Protein AF-A0A3Q7IE67-F1 (afdb_monomer_lite)

Structure (mmCIF, N/CA/C/O backbone):
data_AF-A0A3Q7IE67-F1
#
_entry.id   AF-A0A3Q7IE67-F1
#
loop_
_atom_site.group_PDB
_atom_site.id
_atom_site.type_symbol
_atom_site.label_atom_id
_atom_site.label_alt_id
_atom_site.label_comp_id
_atom_site.label_asym_id
_atom_site.label_entity_id
_atom_site.label_seq_id
_atom_site.pdbx_PDB_ins_code
_atom_site.Cartn_x
_atom_site.Cartn_y
_atom_site.Cartn_z
_atom_site.occupancy
_atom_site.B_iso_or_equiv
_atom_site.auth_seq_id
_atom_site.auth_comp_id
_atom_site.auth_asym_id
_atom_site.auth_atom_id
_atom_site.pdbx_PDB_model_num
ATOM 1 N N . MET A 1 1 ? -18.628 -17.326 -0.553 1.00 32.44 1 MET A N 1
ATOM 2 C CA . MET A 1 1 ? -17.666 -16.403 -1.189 1.00 32.44 1 MET A CA 1
ATOM 3 C C . MET A 1 1 ? -17.221 -15.434 -0.111 1.00 32.44 1 MET A C 1
ATOM 5 O O . MET A 1 1 ? -18.057 -14.686 0.375 1.00 32.44 1 MET A O 1
ATOM 9 N N . SER A 1 2 ? -15.987 -15.566 0.379 1.00 33.81 2 SER A N 1
ATOM 10 C CA . SER A 1 2 ? -15.498 -14.800 1.528 1.00 33.81 2 SER A CA 1
ATOM 11 C C . SER A 1 2 ? -15.490 -13.316 1.190 1.00 33.81 2 SER A C 1
ATOM 13 O O . SER A 1 2 ? -14.789 -12.887 0.279 1.00 33.81 2 SER A O 1
ATOM 15 N N . SER A 1 3 ? -16.320 -12.554 1.894 1.00 37.28 3 SER A N 1
ATOM 16 C CA . SER A 1 3 ? -16.347 -11.104 1.801 1.00 37.28 3 SER A CA 1
ATOM 17 C C . SER A 1 3 ? -15.022 -10.590 2.367 1.00 37.28 3 SER A C 1
ATOM 19 O O . SER A 1 3 ? -14.854 -10.544 3.582 1.00 37.28 3 SER A O 1
ATOM 21 N N . SER A 1 4 ? -14.058 -10.244 1.510 1.00 45.78 4 SER A N 1
ATOM 22 C CA . SER A 1 4 ? -12.800 -9.574 1.896 1.00 45.78 4 SER A CA 1
ATOM 23 C C . SER A 1 4 ? -13.035 -8.108 2.295 1.00 45.78 4 SER A C 1
ATOM 25 O O . SER A 1 4 ? -12.250 -7.223 1.972 1.00 45.78 4 SER A O 1
ATOM 27 N N . GLY A 1 5 ? -14.154 -7.836 2.963 1.00 47.91 5 GLY A N 1
ATOM 28 C CA . GLY A 1 5 ? -14.424 -6.597 3.672 1.00 47.91 5 GLY A CA 1
ATOM 29 C C . GLY A 1 5 ? -13.993 -6.776 5.117 1.00 47.91 5 GLY A C 1
ATOM 30 O O . GLY A 1 5 ? -14.833 -6.799 6.008 1.00 47.91 5 GLY A O 1
ATOM 31 N N . GLU A 1 6 ? -12.697 -6.986 5.352 1.00 52.34 6 GLU A N 1
ATOM 32 C CA . GLU A 1 6 ? -12.157 -6.813 6.698 1.00 52.34 6 GLU A CA 1
ATOM 33 C C . GLU A 1 6 ? -12.435 -5.364 7.112 1.00 52.34 6 GLU A C 1
ATOM 35 O O . GLU A 1 6 ? -11.983 -4.419 6.467 1.00 52.34 6 GLU A O 1
ATOM 40 N N . ASP A 1 7 ? -13.268 -5.211 8.137 1.00 57.72 7 ASP A N 1
ATOM 41 C CA . ASP A 1 7 ? -13.927 -3.963 8.494 1.00 57.72 7 ASP A CA 1
ATOM 42 C C . ASP A 1 7 ? -12.896 -2.855 8.792 1.00 57.72 7 ASP A C 1
ATOM 44 O O . ASP A 1 7 ? -12.171 -2.878 9.792 1.00 57.72 7 ASP A O 1
ATOM 48 N N . PHE A 1 8 ? -12.783 -1.896 7.870 1.00 65.06 8 PHE A N 1
ATOM 49 C CA . PHE A 1 8 ? -11.803 -0.801 7.903 1.00 65.06 8 PHE A CA 1
ATOM 50 C C . PHE A 1 8 ? -12.097 0.213 9.019 1.00 65.06 8 PHE A C 1
ATOM 52 O O . PHE A 1 8 ? -11.214 0.982 9.411 1.00 65.06 8 PHE A O 1
ATOM 59 N N . SER A 1 9 ? -13.314 0.170 9.572 1.00 65.69 9 SER A N 1
ATOM 60 C CA . SER A 1 9 ? -13.767 0.987 10.700 1.00 65.69 9 SER A CA 1
ATOM 61 C C . SER A 1 9 ? -12.880 0.810 11.934 1.00 65.69 9 SER A C 1
ATOM 63 O O . SER A 1 9 ? -12.737 1.738 12.728 1.00 65.69 9 SER A O 1
ATOM 65 N N . GLN A 1 10 ? -12.212 -0.344 12.066 1.00 72.69 10 GLN A N 1
ATOM 66 C CA . GLN A 1 10 ? -11.318 -0.646 13.188 1.00 72.69 10 GLN A CA 1
ATOM 67 C C . GLN A 1 10 ? -10.134 0.330 13.319 1.00 72.69 10 GLN A C 1
ATOM 69 O O . GLN A 1 10 ? -9.557 0.472 14.397 1.00 72.69 10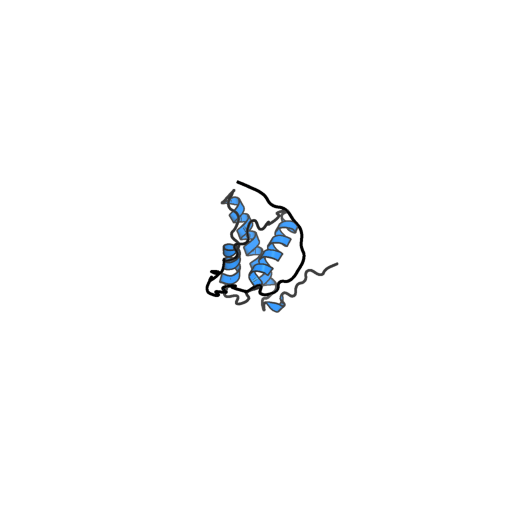 GLN A O 1
ATOM 74 N N . PHE A 1 11 ? -9.747 0.997 12.227 1.00 79.00 11 PHE A N 1
ATOM 75 C CA . PHE A 1 11 ? -8.592 1.893 12.208 1.00 79.00 11 PHE A CA 1
ATOM 76 C C . PHE A 1 11 ? -8.951 3.355 12.494 1.00 79.00 11 PHE A C 1
ATOM 78 O O . PHE A 1 11 ? -8.040 4.148 12.729 1.00 79.00 11 PHE A O 1
ATOM 85 N N . GLY A 1 12 ? -10.242 3.711 12.499 1.00 79.94 12 GLY A N 1
ATOM 86 C CA . GLY A 1 12 ? -10.693 5.094 12.680 1.00 79.94 12 GLY A CA 1
ATOM 87 C C . GLY A 1 12 ? -10.292 6.030 11.532 1.00 79.94 12 GLY A C 1
ATOM 88 O O . GLY A 1 12 ? -10.050 7.210 11.772 1.00 79.94 12 GLY A O 1
ATOM 89 N N . ILE A 1 13 ? -10.174 5.507 10.304 1.00 81.94 13 ILE A N 1
ATOM 90 C CA . ILE A 1 13 ? -9.839 6.276 9.095 1.00 81.94 13 ILE A CA 1
ATOM 91 C C . ILE A 1 13 ? -10.979 6.199 8.076 1.00 81.94 13 ILE A C 1
ATOM 93 O O . ILE A 1 13 ? -11.632 5.162 7.952 1.00 81.94 13 ILE A O 1
ATOM 97 N N . SER A 1 14 ? -11.196 7.281 7.328 1.00 86.75 14 SER A N 1
ATOM 98 C CA . SER A 1 14 ? -12.179 7.310 6.240 1.00 86.75 14 SER A CA 1
ATOM 99 C C . SER A 1 14 ? -11.749 6.441 5.058 1.00 86.75 14 SER A C 1
ATOM 101 O O . SER A 1 14 ? -10.559 6.180 4.845 1.00 86.75 14 SER A O 1
ATOM 103 N N . VAL A 1 15 ? -12.726 6.042 4.241 1.00 85.94 15 VAL A N 1
ATOM 104 C CA . VAL A 1 15 ? -12.494 5.253 3.024 1.00 85.94 15 VAL A CA 1
ATOM 105 C C . VAL A 1 15 ? -11.579 5.995 2.048 1.00 85.94 15 VAL A C 1
ATOM 107 O O . VAL A 1 15 ? -10.682 5.372 1.480 1.00 85.94 15 VAL A O 1
ATOM 110 N N . GLU A 1 16 ? -11.740 7.313 1.887 1.00 89.12 16 GLU A N 1
ATOM 111 C CA . GLU A 1 16 ? -10.880 8.089 0.983 1.00 89.12 16 GLU A CA 1
ATOM 112 C C . GLU A 1 16 ? -9.420 8.134 1.455 1.00 89.12 16 GLU A C 1
ATOM 114 O O . GLU A 1 16 ? -8.500 7.974 0.655 1.00 89.12 16 GLU A O 1
ATOM 119 N N . GLU A 1 17 ? -9.187 8.305 2.760 1.00 88.38 17 GLU A N 1
ATOM 120 C CA . GLU A 1 17 ? -7.829 8.322 3.321 1.00 88.38 17 GLU A CA 1
ATOM 121 C C . GLU A 1 17 ? -7.164 6.946 3.183 1.00 88.38 17 GLU A C 1
ATOM 123 O O . GLU A 1 17 ? -5.984 6.841 2.846 1.00 88.38 17 GLU A O 1
ATOM 128 N N . LYS A 1 18 ? -7.934 5.867 3.360 1.00 87.25 18 LYS A N 1
ATOM 129 C CA . LYS A 1 18 ? -7.464 4.509 3.076 1.00 87.25 18 LYS A CA 1
ATOM 130 C C . LYS A 1 18 ? -7.049 4.369 1.612 1.00 87.25 18 LYS A C 1
ATOM 132 O O . LYS A 1 18 ? -5.955 3.873 1.343 1.00 87.25 18 LYS A O 1
ATOM 137 N N . ASP A 1 19 ? -7.905 4.76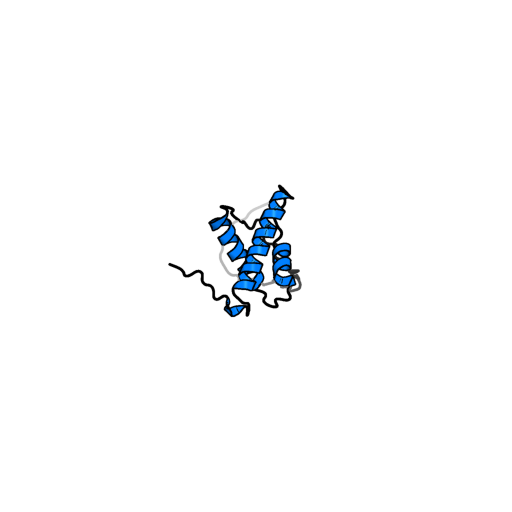7 0.673 1.00 90.62 19 ASP A N 1
ATOM 138 C CA . ASP A 1 19 ? -7.596 4.626 -0.751 1.00 90.62 19 ASP A CA 1
ATOM 139 C C . ASP A 1 19 ? -6.346 5.425 -1.128 1.00 90.62 19 ASP A C 1
ATOM 141 O O . ASP A 1 19 ? -5.471 4.910 -1.820 1.00 90.62 19 ASP A O 1
ATOM 145 N N . LYS A 1 20 ? -6.182 6.615 -0.544 1.00 92.50 20 LYS A N 1
ATOM 146 C CA . LYS A 1 20 ? -4.972 7.424 -0.680 1.00 92.50 20 LYS A CA 1
ATOM 147 C C . LYS A 1 20 ? -3.720 6.702 -0.177 1.00 92.50 20 LYS A C 1
ATOM 149 O O . LYS A 1 20 ? -2.702 6.730 -0.863 1.00 92.50 20 LYS A O 1
ATOM 154 N N . LEU A 1 21 ? -3.776 6.030 0.976 1.00 92.38 21 LEU A N 1
ATOM 155 C CA . LEU A 1 21 ? -2.649 5.238 1.489 1.00 92.38 21 LEU A CA 1
ATOM 156 C C . LEU A 1 21 ? -2.314 4.053 0.579 1.00 92.38 21 LEU A C 1
ATOM 158 O O . LEU A 1 21 ? -1.144 3.801 0.295 1.00 92.38 21 LEU A O 1
ATOM 162 N N . VAL A 1 22 ? -3.332 3.338 0.098 1.00 93.38 22 VAL A N 1
ATOM 163 C CA . VAL A 1 22 ? -3.143 2.215 -0.828 1.00 93.38 22 VAL A CA 1
ATOM 164 C C . VAL A 1 22 ? -2.538 2.708 -2.144 1.00 93.38 22 VAL A C 1
ATOM 166 O O . VAL A 1 22 ? -1.553 2.141 -2.613 1.00 93.38 22 VAL A O 1
ATOM 169 N N . ALA A 1 23 ? -3.072 3.788 -2.715 1.00 94.00 23 ALA A N 1
ATOM 170 C CA . ALA A 1 23 ? -2.562 4.403 -3.934 1.00 94.00 23 ALA A CA 1
ATOM 171 C C . ALA A 1 23 ? -1.109 4.870 -3.773 1.00 94.00 23 ALA A C 1
ATOM 173 O O . ALA A 1 23 ? -0.297 4.671 -4.672 1.00 94.00 23 ALA A O 1
ATOM 174 N N . GLU A 1 24 ? -0.759 5.437 -2.619 1.00 94.25 24 GLU A N 1
ATOM 175 C CA . GLU A 1 24 ? 0.600 5.877 -2.303 1.00 94.25 24 GLU A CA 1
ATOM 176 C C . GLU A 1 24 ? 1.587 4.699 -2.237 1.00 94.25 24 GLU A C 1
ATOM 178 O O . GLU A 1 24 ? 2.677 4.785 -2.805 1.00 94.25 24 GLU A O 1
ATOM 183 N N . VAL A 1 25 ? 1.187 3.564 -1.652 1.00 93.69 25 VAL A N 1
ATOM 184 C CA . VAL A 1 25 ? 1.989 2.326 -1.650 1.00 93.69 25 VAL A CA 1
ATOM 185 C C . VAL A 1 25 ? 2.170 1.772 -3.062 1.00 93.69 25 VAL A C 1
ATOM 187 O O . VAL A 1 25 ? 3.297 1.471 -3.456 1.00 93.69 25 VAL A O 1
ATOM 190 N N . ILE A 1 26 ? 1.088 1.657 -3.838 1.00 93.62 26 ILE A N 1
ATOM 191 C CA . ILE A 1 26 ? 1.134 1.171 -5.228 1.00 93.62 26 ILE A CA 1
ATOM 192 C C . ILE A 1 26 ? 2.069 2.052 -6.050 1.00 93.62 26 ILE A C 1
ATOM 194 O O . ILE A 1 26 ? 2.977 1.554 -6.716 1.00 93.62 26 ILE A O 1
ATOM 198 N N . ARG A 1 27 ? 1.886 3.371 -5.945 1.00 92.75 27 ARG A N 1
ATOM 199 C CA . ARG A 1 27 ? 2.728 4.369 -6.593 1.00 92.75 27 ARG A CA 1
ATOM 200 C C . ARG A 1 27 ? 4.192 4.147 -6.230 1.00 92.75 27 ARG A C 1
ATOM 202 O O . ARG A 1 27 ? 5.021 4.013 -7.126 1.00 92.75 27 ARG A O 1
ATOM 209 N N . TYR A 1 28 ? 4.511 4.084 -4.939 1.00 92.06 28 TYR A N 1
ATOM 210 C CA . TYR A 1 28 ? 5.881 3.881 -4.480 1.00 92.06 28 TYR A CA 1
ATOM 211 C C . TYR A 1 28 ? 6.487 2.605 -5.071 1.00 92.06 28 TYR A C 1
ATOM 213 O O . TYR A 1 28 ? 7.582 2.663 -5.617 1.00 92.06 28 TYR A O 1
ATOM 221 N N . VAL A 1 29 ? 5.777 1.474 -5.025 1.00 90.19 29 VAL A N 1
ATOM 222 C CA . VAL A 1 29 ? 6.274 0.189 -5.542 1.00 90.19 29 VAL A CA 1
ATOM 223 C C . VAL A 1 29 ? 6.564 0.257 -7.041 1.00 90.19 29 VAL A C 1
ATOM 225 O O . VAL A 1 29 ? 7.652 -0.141 -7.456 1.00 90.19 29 VAL A O 1
ATOM 228 N N . LEU A 1 30 ? 5.644 0.804 -7.840 1.00 89.06 30 LEU A N 1
ATOM 229 C CA . LEU A 1 30 ? 5.827 0.929 -9.289 1.00 89.06 30 LEU A CA 1
ATOM 230 C C . LEU A 1 30 ? 7.042 1.807 -9.628 1.00 89.06 30 LEU A C 1
ATOM 232 O O . LEU A 1 30 ? 7.922 1.391 -10.377 1.00 89.06 30 LEU A O 1
ATOM 236 N N . PHE A 1 31 ? 7.150 2.989 -9.015 1.00 88.44 31 PHE A N 1
ATOM 237 C CA . PHE A 1 31 ? 8.267 3.904 -9.277 1.00 88.44 31 PHE A CA 1
ATOM 238 C C . PHE A 1 31 ? 9.602 3.421 -8.704 1.00 88.44 31 PHE A C 1
ATOM 240 O O . PHE A 1 31 ? 10.662 3.771 -9.229 1.00 88.44 31 PHE A O 1
ATOM 247 N N . LYS A 1 32 ? 9.582 2.645 -7.616 1.00 84.94 32 LYS A N 1
ATOM 248 C CA . LYS A 1 32 ? 10.795 2.068 -7.030 1.00 84.94 32 LYS A CA 1
ATOM 249 C C . LYS A 1 32 ? 11.315 0.902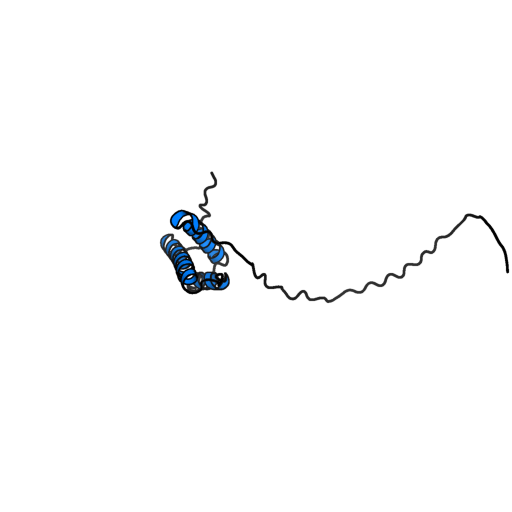 -7.868 1.00 84.94 32 LYS A C 1
ATOM 251 O O . LYS A 1 32 ? 12.527 0.776 -8.005 1.00 84.94 32 LYS A O 1
ATOM 256 N N . SER A 1 33 ? 10.414 0.109 -8.453 1.00 77.44 33 SER A N 1
ATOM 257 C CA . SER A 1 33 ? 10.755 -0.984 -9.370 1.00 77.44 33 SER A CA 1
ATOM 258 C C . SER A 1 33 ? 11.515 -0.472 -10.597 1.00 77.44 33 SER A C 1
ATOM 260 O O . SER A 1 33 ? 12.571 -1.003 -10.929 1.00 77.44 33 SER A O 1
ATOM 262 N N . GLU A 1 34 ? 11.034 0.609 -11.215 1.00 74.12 34 GLU A N 1
ATOM 263 C CA . GLU A 1 34 ? 11.652 1.186 -12.419 1.00 74.12 34 GLU A CA 1
ATOM 264 C C . GLU A 1 34 ? 13.025 1.831 -12.152 1.00 74.12 34 GLU A C 1
ATOM 266 O O . GLU A 1 34 ? 13.917 1.773 -12.991 1.00 74.12 34 GLU A O 1
ATOM 271 N N . GLN A 1 35 ? 13.233 2.428 -10.972 1.00 73.00 35 GLN A N 1
ATOM 272 C CA . GLN A 1 35 ? 14.494 3.107 -10.627 1.00 73.00 35 GLN A CA 1
ATOM 273 C C . GLN A 1 35 ? 15.583 2.176 -10.082 1.00 73.00 35 GLN A C 1
ATOM 275 O O . GLN A 1 35 ? 16.728 2.589 -9.900 1.00 73.00 35 GLN A O 1
ATOM 280 N N . SER A 1 36 ? 15.246 0.942 -9.721 1.00 59.84 36 SER A N 1
ATOM 281 C CA . SER A 1 36 ? 16.173 0.024 -9.063 1.00 59.84 36 SER A CA 1
ATOM 282 C C . SER A 1 36 ? 15.887 -1.398 -9.526 1.00 59.84 36 SER A C 1
ATOM 284 O O . SER A 1 36 ? 15.353 -2.195 -8.757 1.00 59.84 36 SER A O 1
ATOM 286 N N . SER A 1 37 ? 16.269 -1.714 -10.771 1.00 57.12 37 SER A N 1
ATOM 287 C CA . SER A 1 37 ? 15.980 -2.970 -11.499 1.00 57.12 37 SER A CA 1
ATOM 288 C C . SER A 1 37 ? 16.417 -4.284 -10.823 1.00 57.12 37 SER A C 1
ATOM 290 O O . SER A 1 37 ? 16.331 -5.344 -11.435 1.00 57.12 37 SER A O 1
ATOM 292 N N . SER A 1 38 ? 16.887 -4.263 -9.577 1.00 60.31 38 SER A N 1
ATOM 293 C CA . SER A 1 38 ? 17.290 -5.460 -8.834 1.00 60.31 38 SER A CA 1
ATOM 294 C C . SER A 1 38 ? 17.054 -5.392 -7.322 1.00 60.31 38 SER A C 1
ATOM 296 O O . SER A 1 38 ? 17.435 -6.325 -6.616 1.00 60.31 38 SER A O 1
ATOM 298 N N . CYS A 1 39 ? 16.466 -4.316 -6.787 1.00 62.09 39 CYS A N 1
ATOM 299 C CA . CYS A 1 39 ? 16.376 -4.134 -5.337 1.00 62.09 39 CYS A CA 1
ATOM 300 C C . CYS A 1 39 ? 14.944 -4.359 -4.837 1.00 62.09 39 CYS A C 1
ATOM 302 O O . CYS A 1 39 ? 14.066 -3.543 -5.121 1.00 62.09 39 CYS A O 1
ATOM 304 N N . PRO A 1 40 ? 14.685 -5.419 -4.053 1.00 77.56 40 PRO A N 1
ATOM 305 C CA . PRO A 1 40 ? 13.376 -5.610 -3.451 1.00 77.56 40 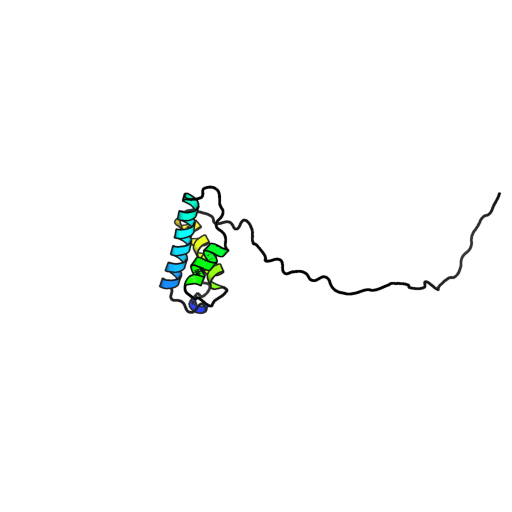PRO A CA 1
ATOM 306 C C . PRO A 1 40 ? 13.035 -4.462 -2.493 1.00 77.56 40 PRO A C 1
ATOM 308 O O . PRO A 1 40 ? 13.880 -3.981 -1.733 1.00 77.56 40 PRO A O 1
ATOM 311 N N . VAL A 1 41 ? 11.774 -4.025 -2.516 1.00 86.56 41 VAL A N 1
ATOM 312 C CA . VAL A 1 41 ? 11.276 -2.973 -1.624 1.00 86.56 41 VAL A CA 1
ATOM 313 C C . VAL A 1 41 ? 11.245 -3.489 -0.186 1.00 86.56 41 VAL A C 1
ATOM 315 O O . VAL A 1 41 ? 10.585 -4.485 0.117 1.00 86.56 41 VAL A O 1
ATOM 318 N N . LYS A 1 42 ? 11.939 -2.798 0.726 1.00 86.56 42 LYS A N 1
ATOM 319 C CA . LYS A 1 42 ? 11.924 -3.148 2.151 1.00 86.56 42 LYS A CA 1
ATOM 320 C C . LYS A 1 42 ? 10.543 -2.885 2.745 1.00 86.56 42 LYS A C 1
ATOM 322 O O . LYS A 1 42 ? 9.965 -1.815 2.568 1.00 86.56 42 LYS A O 1
ATOM 327 N N . ARG A 1 43 ? 10.053 -3.831 3.548 1.00 86.00 43 ARG A N 1
ATOM 328 C CA . ARG A 1 43 ? 8.787 -3.684 4.281 1.00 86.00 43 ARG A CA 1
ATOM 329 C C . ARG A 1 43 ? 8.784 -2.470 5.216 1.00 86.00 43 ARG A C 1
ATOM 331 O O . ARG A 1 43 ? 7.741 -1.845 5.392 1.00 86.00 43 ARG A O 1
ATOM 338 N N . GLU A 1 44 ? 9.932 -2.137 5.803 1.00 86.75 44 GLU A N 1
ATOM 339 C CA . GLU A 1 44 ? 10.084 -0.953 6.656 1.00 86.75 44 GLU A CA 1
ATOM 340 C C . GLU A 1 44 ? 9.806 0.350 5.904 1.00 86.75 44 GLU A C 1
ATOM 342 O O . GLU A 1 44 ? 9.161 1.224 6.469 1.00 86.75 44 GLU A O 1
ATOM 347 N N . GLU A 1 45 ? 10.194 0.458 4.631 1.00 88.88 45 GLU A N 1
ATOM 348 C CA . GLU A 1 45 ? 9.929 1.650 3.810 1.00 88.88 45 GLU A CA 1
ATOM 349 C C . GLU A 1 45 ? 8.426 1.839 3.600 1.00 88.88 45 GLU A C 1
ATOM 351 O O . GLU A 1 45 ? 7.888 2.919 3.828 1.00 88.88 45 GLU A O 1
ATOM 356 N N . LEU A 1 46 ? 7.723 0.758 3.244 1.00 89.69 46 LEU A N 1
ATOM 357 C CA . LEU A 1 46 ? 6.265 0.777 3.100 1.00 89.69 46 LEU A CA 1
ATOM 358 C C . LEU A 1 46 ? 5.579 1.079 4.434 1.00 89.69 46 LEU A C 1
ATOM 360 O O . LEU A 1 46 ? 4.594 1.807 4.482 1.00 89.69 46 LEU A O 1
ATOM 364 N N . THR A 1 47 ? 6.113 0.538 5.528 1.00 89.38 47 THR A N 1
ATOM 365 C CA . THR A 1 47 ? 5.577 0.782 6.869 1.00 89.38 47 THR A CA 1
ATOM 366 C C . THR A 1 47 ? 5.723 2.252 7.247 1.00 89.38 47 THR A C 1
ATOM 368 O O . THR A 1 47 ? 4.736 2.855 7.652 1.00 89.38 47 THR A O 1
ATOM 371 N N . GLN A 1 48 ? 6.904 2.845 7.050 1.00 88.56 48 GLN A N 1
ATOM 372 C CA . GLN A 1 48 ? 7.157 4.263 7.311 1.00 88.56 48 GLN A CA 1
ATOM 373 C C . GLN A 1 48 ? 6.308 5.180 6.426 1.00 88.56 48 GLN A C 1
ATOM 375 O O . GLN A 1 48 ? 5.774 6.168 6.927 1.00 88.56 48 GLN A O 1
ATOM 380 N N . LEU A 1 49 ? 6.119 4.827 5.150 1.00 89.94 49 LEU A N 1
ATOM 381 C CA . LEU A 1 49 ? 5.242 5.554 4.228 1.00 89.94 49 LEU A CA 1
ATOM 382 C C . LEU A 1 49 ? 3.809 5.651 4.773 1.00 89.94 49 LEU A C 1
ATOM 384 O O . LEU A 1 49 ? 3.174 6.699 4.689 1.00 89.94 49 LEU A O 1
ATOM 388 N N . ILE A 1 50 ? 3.320 4.568 5.382 1.00 88.56 50 ILE A N 1
ATOM 389 C CA . ILE A 1 50 ? 1.972 4.500 5.947 1.00 88.56 50 ILE A CA 1
ATOM 390 C C . ILE A 1 50 ? 1.924 5.200 7.309 1.00 88.56 50 ILE A C 1
ATOM 392 O O . ILE A 1 50 ? 1.087 6.071 7.517 1.00 88.56 50 ILE A O 1
ATOM 396 N N . THR A 1 51 ? 2.818 4.868 8.246 1.00 84.38 51 THR A N 1
ATOM 397 C CA . THR A 1 51 ? 2.776 5.385 9.627 1.00 84.38 51 THR A CA 1
ATOM 398 C C . THR A 1 51 ? 3.283 6.818 9.779 1.00 84.38 51 THR A C 1
ATOM 400 O O . THR A 1 51 ? 3.021 7.437 10.809 1.00 84.38 51 THR A O 1
ATOM 403 N N . GLY A 1 52 ? 3.973 7.372 8.776 1.00 74.50 52 GLY A N 1
ATOM 404 C CA . GLY A 1 52 ? 4.527 8.732 8.797 1.00 74.50 52 GLY A CA 1
ATOM 405 C C . GLY A 1 52 ? 3.487 9.838 9.009 1.00 74.50 52 GLY A C 1
ATOM 406 O O . GLY A 1 52 ? 3.831 10.938 9.430 1.00 74.50 52 GLY A O 1
ATOM 407 N N . LYS A 1 53 ? 2.198 9.539 8.811 1.00 70.81 53 LYS A N 1
ATOM 408 C CA . LYS A 1 53 ? 1.069 10.451 9.063 1.00 70.81 53 LYS A CA 1
ATOM 409 C C . LYS A 1 53 ? 0.502 10.363 10.494 1.00 70.81 53 LYS A C 1
ATOM 411 O O . LYS A 1 53 ? -0.620 10.789 10.729 1.00 70.81 53 LYS A O 1
ATOM 416 N N . ASN A 1 54 ? 1.272 9.848 11.460 1.00 70.75 54 ASN A N 1
ATOM 417 C CA . ASN A 1 54 ? 0.889 9.691 12.877 1.00 70.75 54 ASN A CA 1
ATOM 418 C C . ASN A 1 54 ? -0.236 8.674 13.151 1.00 70.75 54 ASN A C 1
ATOM 420 O O . ASN A 1 54 ? -0.926 8.757 14.171 1.00 70.75 54 ASN A O 1
ATOM 424 N N . TYR A 1 55 ? -0.405 7.659 12.301 1.00 76.50 55 TYR A N 1
ATOM 425 C CA . TYR A 1 55 ? -1.326 6.571 12.629 1.00 76.50 55 TYR A CA 1
ATOM 426 C C . TYR A 1 55 ? -0.754 5.711 13.761 1.00 76.50 55 TYR A C 1
ATOM 428 O O . TYR A 1 55 ? 0.307 5.103 13.637 1.00 76.50 55 TYR A O 1
ATOM 436 N N . ARG A 1 56 ? -1.483 5.637 14.880 1.00 68.56 56 ARG A N 1
ATOM 437 C CA . ARG A 1 56 ? -1.092 4.866 16.077 1.00 68.56 56 ARG A CA 1
ATOM 438 C C . ARG A 1 56 ? -1.290 3.349 15.919 1.00 68.56 56 ARG A C 1
ATOM 440 O O . ARG A 1 56 ? -0.817 2.576 16.751 1.00 68.56 56 ARG A O 1
ATOM 447 N N . GLN A 1 57 ? -2.019 2.926 14.886 1.00 78.38 57 GLN A N 1
ATOM 448 C CA . GLN A 1 57 ? -2.491 1.553 14.726 1.00 78.38 57 GLN A CA 1
ATOM 449 C C . GLN A 1 57 ? -1.415 0.644 14.129 1.00 78.38 57 GLN A C 1
ATOM 451 O O . GLN A 1 57 ? -1.062 0.759 12.957 1.00 78.38 57 GLN A O 1
ATOM 456 N N . ARG A 1 58 ? -0.939 -0.327 14.917 1.00 79.50 58 ARG A N 1
ATOM 457 C CA . ARG A 1 58 ? 0.128 -1.263 14.507 1.00 79.50 58 ARG A CA 1
ATOM 458 C C . ARG A 1 58 ? -0.261 -2.197 13.357 1.00 79.50 58 ARG A C 1
ATOM 460 O O . ARG A 1 58 ? 0.618 -2.659 12.637 1.00 79.50 58 ARG A O 1
ATOM 467 N N . ASN A 1 59 ? -1.554 -2.465 13.180 1.00 86.06 59 ASN A N 1
ATOM 468 C CA . ASN A 1 59 ? -2.055 -3.372 12.142 1.00 86.06 59 ASN A CA 1
ATOM 469 C C . ASN A 1 59 ? -2.310 -2.666 10.802 1.00 86.06 59 ASN A C 1
ATOM 471 O O . ASN A 1 59 ? -2.327 -3.326 9.763 1.00 86.06 59 ASN A O 1
ATOM 475 N N . LEU A 1 60 ? -2.438 -1.334 10.807 1.00 88.06 60 LEU A N 1
ATOM 476 C CA . LEU A 1 60 ? -2.734 -0.546 9.609 1.00 88.06 60 LEU A CA 1
ATOM 477 C C . LEU A 1 60 ? -1.715 -0.769 8.473 1.00 88.06 60 LEU A C 1
ATOM 479 O O . LEU A 1 60 ? -2.145 -0.982 7.341 1.00 88.06 60 LEU A O 1
ATOM 483 N N . PRO A 1 61 ? -0.389 -0.800 8.719 1.00 89.75 61 PRO A N 1
ATOM 484 C CA . PRO A 1 61 ? 0.582 -0.977 7.644 1.00 89.75 61 PRO A CA 1
ATOM 485 C C . PRO A 1 61 ? 0.459 -2.328 6.950 1.00 89.75 61 PRO A C 1
ATOM 487 O O . PRO A 1 61 ? 0.457 -2.408 5.727 1.00 89.75 61 PRO A O 1
ATOM 490 N N . ALA A 1 62 ? 0.328 -3.403 7.731 1.00 89.19 62 ALA A N 1
ATOM 491 C CA . ALA A 1 62 ? 0.178 -4.747 7.183 1.00 89.19 62 ALA A CA 1
ATOM 492 C C . ALA A 1 62 ? -1.075 -4.855 6.314 1.00 89.19 62 ALA A C 1
ATOM 494 O O . ALA A 1 62 ? -1.046 -5.466 5.249 1.00 89.19 62 ALA A O 1
ATOM 495 N N . PHE A 1 63 ? -2.137 -4.211 6.774 1.00 89.62 63 PHE A N 1
ATOM 496 C CA . PHE A 1 63 ? -3.425 -4.210 6.130 1.00 89.62 63 PHE A CA 1
ATOM 497 C C . PHE A 1 63 ? -3.423 -3.439 4.796 1.00 89.62 63 PHE A C 1
ATOM 499 O O . PHE A 1 63 ? -3.794 -3.988 3.759 1.00 89.62 63 PHE A O 1
ATOM 506 N N . VAL A 1 64 ? -2.906 -2.205 4.782 1.00 91.56 64 VAL A N 1
ATOM 507 C CA . VAL A 1 64 ? -2.766 -1.392 3.558 1.00 91.56 64 VAL A CA 1
ATOM 508 C C . VA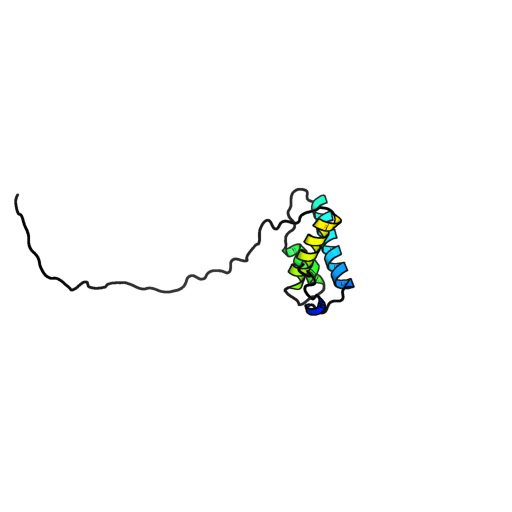L A 1 64 ? -1.856 -2.077 2.533 1.00 91.56 64 VAL A C 1
ATOM 510 O O . VAL A 1 64 ? -2.160 -2.066 1.342 1.00 91.56 64 VAL A O 1
ATOM 513 N N . ILE A 1 65 ? -0.766 -2.714 2.975 1.00 92.00 65 ILE A N 1
ATOM 514 C CA . ILE A 1 65 ? 0.132 -3.466 2.084 1.00 92.00 65 ILE A CA 1
ATOM 515 C C . ILE A 1 65 ? -0.599 -4.650 1.434 1.00 92.00 65 ILE A C 1
ATOM 517 O O . ILE A 1 65 ? -0.384 -4.923 0.253 1.00 92.00 65 ILE A O 1
ATOM 521 N N . ASN A 1 66 ? -1.464 -5.350 2.173 1.00 92.00 66 ASN A N 1
ATOM 522 C CA . ASN A 1 66 ? -2.215 -6.485 1.634 1.00 92.00 66 ASN A CA 1
ATOM 523 C C . ASN A 1 66 ? -3.226 -6.039 0.564 1.00 92.00 66 ASN A C 1
ATOM 525 O O . ASN A 1 66 ? -3.299 -6.624 -0.516 1.00 92.00 66 ASN A O 1
ATOM 529 N N . GLU A 1 67 ? -3.928 -4.936 0.822 1.00 92.31 67 GLU A N 1
ATOM 530 C CA . GLU A 1 67 ? -4.819 -4.306 -0.157 1.00 92.31 67 GLU A CA 1
ATOM 531 C C . GLU A 1 67 ? -4.062 -3.828 -1.401 1.00 92.31 67 GLU A C 1
ATOM 533 O O . GLU A 1 67 ? -4.493 -4.073 -2.528 1.00 92.31 67 GLU A O 1
ATOM 538 N N . ALA A 1 68 ? -2.898 -3.197 -1.221 1.00 93.50 68 ALA A N 1
ATOM 539 C CA . ALA A 1 68 ? -2.050 -2.778 -2.332 1.00 93.50 68 ALA A CA 1
ATOM 540 C C . ALA A 1 68 ? -1.593 -3.971 -3.182 1.00 93.50 68 ALA A C 1
ATOM 542 O O . ALA A 1 68 ? -1.640 -3.895 -4.407 1.00 93.50 68 ALA A O 1
ATOM 543 N N . LYS A 1 69 ? -1.218 -5.092 -2.552 1.00 92.31 69 LYS A N 1
ATOM 544 C CA . LYS A 1 69 ? -0.875 -6.341 -3.247 1.00 92.31 69 LYS A CA 1
ATOM 545 C C . LYS A 1 69 ? -2.048 -6.870 -4.076 1.00 92.31 69 LYS A C 1
ATOM 547 O O . LYS A 1 69 ? -1.851 -7.234 -5.233 1.00 92.31 69 LYS A O 1
ATOM 552 N N . SER A 1 70 ? -3.250 -6.891 -3.500 1.00 92.56 70 SER A N 1
ATOM 553 C CA . SER A 1 70 ? -4.470 -7.319 -4.195 1.00 92.56 70 SER A CA 1
ATOM 554 C C . SER A 1 70 ? -4.759 -6.436 -5.415 1.00 92.56 70 SER A C 1
ATOM 556 O O . SER A 1 70 ? -4.922 -6.935 -6.530 1.00 92.56 70 SER A O 1
ATOM 558 N N . LYS A 1 71 ? -4.715 -5.107 -5.243 1.00 93.69 71 LYS A N 1
ATOM 559 C CA . LYS A 1 71 ? -4.938 -4.142 -6.331 1.00 93.69 71 LYS A CA 1
ATOM 560 C C . LYS A 1 71 ? -3.853 -4.191 -7.408 1.00 93.69 71 LYS A C 1
ATOM 562 O O . LYS A 1 71 ? -4.180 -4.107 -8.586 1.00 93.69 71 LYS A O 1
ATOM 567 N N . LEU A 1 72 ? -2.583 -4.356 -7.040 1.00 92.44 72 LEU A N 1
ATOM 568 C CA . LEU A 1 72 ? -1.487 -4.515 -8.004 1.00 92.44 72 LEU A CA 1
ATOM 569 C C . LEU A 1 72 ? -1.704 -5.729 -8.907 1.00 92.44 72 LEU A C 1
ATOM 571 O O . LEU A 1 72 ? -1.554 -5.616 -10.122 1.00 92.44 72 LEU A O 1
ATOM 575 N N . SER A 1 73 ? -2.131 -6.851 -8.325 1.00 93.12 73 SER A N 1
ATOM 576 C CA . SER A 1 73 ? -2.439 -8.062 -9.083 1.00 93.12 73 SER A CA 1
ATOM 577 C C . SER A 1 73 ? -3.673 -7.876 -9.964 1.00 93.12 73 SER A C 1
ATOM 579 O O . SER A 1 73 ? -3.617 -8.163 -11.156 1.00 93.12 73 SER A O 1
ATOM 581 N N . SER A 1 74 ? -4.761 -7.333 -9.410 1.00 93.69 74 SER A N 1
ATOM 582 C CA . SER A 1 74 ? -6.033 -7.201 -10.126 1.00 93.69 74 SER A CA 1
ATOM 583 C C . SER A 1 74 ? -6.032 -6.132 -11.222 1.00 93.69 74 SER A C 1
ATOM 585 O O . SER A 1 74 ? -6.762 -6.290 -12.195 1.00 93.69 74 SER A O 1
ATOM 587 N N . ILE A 1 75 ? -5.294 -5.031 -11.049 1.00 93.25 75 ILE 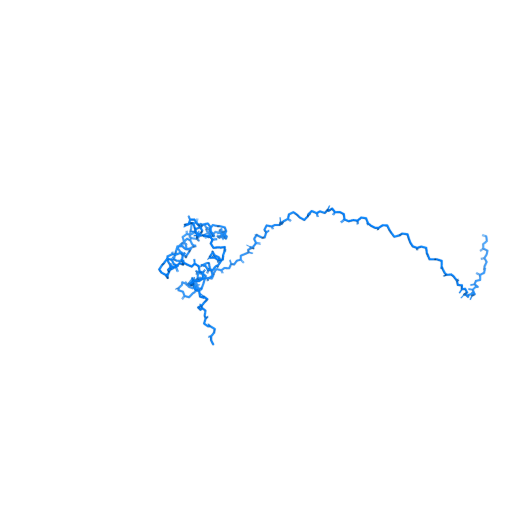A N 1
ATOM 588 C CA . ILE A 1 75 ? -5.342 -3.868 -11.953 1.00 93.25 75 ILE A CA 1
ATOM 589 C C . ILE A 1 75 ? -4.170 -3.887 -12.932 1.00 93.25 75 ILE A C 1
ATOM 591 O O . ILE A 1 75 ? -4.354 -3.630 -14.117 1.00 93.25 75 ILE A O 1
ATOM 595 N N . PHE A 1 76 ? -2.964 -4.179 -12.440 1.00 88.75 76 PHE A N 1
ATOM 596 C CA . PHE A 1 76 ? -1.733 -4.067 -13.225 1.00 88.75 76 PHE A CA 1
ATOM 597 C C . PHE A 1 76 ? -1.140 -5.424 -13.623 1.00 88.75 76 PHE A C 1
ATOM 599 O O . PHE A 1 76 ? -0.176 -5.460 -14.381 1.00 88.75 76 PHE A O 1
ATOM 606 N N . GLY A 1 77 ? -1.673 -6.539 -13.112 1.00 89.69 77 GLY A N 1
ATOM 607 C CA . GLY A 1 77 ? -1.108 -7.869 -13.353 1.00 89.69 77 GLY A CA 1
ATOM 608 C C . GLY A 1 77 ? 0.230 -8.116 -12.645 1.00 89.69 77 GLY A C 1
ATOM 609 O O . GLY A 1 77 ? 0.917 -9.082 -12.971 1.00 89.69 77 GLY A O 1
ATOM 610 N N . PHE A 1 78 ? 0.614 -7.274 -11.677 1.00 88.25 78 PHE A N 1
ATOM 611 C CA . PHE A 1 78 ? 1.853 -7.435 -10.911 1.00 88.25 78 PHE A CA 1
ATOM 612 C C . PHE A 1 78 ? 1.630 -8.226 -9.624 1.00 88.25 78 PHE A C 1
ATOM 614 O O . PHE A 1 78 ? 0.708 -7.956 -8.856 1.00 88.25 78 PHE A O 1
ATOM 621 N N . GLU A 1 79 ? 2.536 -9.155 -9.326 1.00 87.62 79 GLU A N 1
ATOM 622 C CA . GLU A 1 79 ? 2.514 -9.918 -8.080 1.00 87.62 79 GLU A CA 1
ATOM 623 C C . GLU A 1 79 ? 3.590 -9.420 -7.104 1.00 87.62 79 GLU A C 1
ATOM 625 O O . GLU A 1 79 ? 4.788 -9.566 -7.344 1.00 87.62 79 GLU A O 1
ATOM 630 N N . MET A 1 80 ? 3.176 -8.882 -5.952 1.00 86.69 80 MET A N 1
ATOM 631 C CA . MET A 1 80 ? 4.103 -8.619 -4.845 1.00 86.69 80 MET A CA 1
ATOM 632 C C . MET A 1 80 ? 4.364 -9.897 -4.035 1.00 86.69 80 MET A C 1
ATOM 634 O O . MET A 1 80 ? 3.469 -10.407 -3.346 1.00 86.69 80 MET A O 1
ATOM 638 N N . ARG A 1 81 ? 5.615 -10.375 -4.047 1.00 83.00 81 ARG A N 1
ATOM 639 C CA . ARG A 1 81 ? 6.094 -11.457 -3.170 1.00 83.00 81 ARG A CA 1
ATOM 640 C C . ARG A 1 81 ? 6.963 -10.922 -2.039 1.00 83.00 81 ARG A C 1
ATOM 642 O O . ARG A 1 81 ? 7.849 -10.101 -2.254 1.00 83.00 81 ARG A O 1
ATOM 649 N N . GLU A 1 82 ? 6.731 -11.429 -0.832 1.00 81.81 82 GLU A N 1
ATOM 650 C CA . GLU A 1 82 ? 7.634 -11.208 0.299 1.00 81.81 82 GLU A CA 1
ATOM 651 C C . GLU A 1 82 ? 8.819 -12.177 0.162 1.00 81.81 82 GLU A C 1
ATOM 653 O O . GLU A 1 82 ? 8.622 -13.389 0.166 1.00 81.81 82 GLU A O 1
ATOM 658 N N . LEU A 1 83 ? 10.036 -11.649 -0.012 1.00 77.56 83 LEU A N 1
ATOM 659 C CA . LEU A 1 83 ? 11.254 -12.463 -0.163 1.00 77.56 83 LEU A CA 1
ATOM 660 C C . LEU A 1 83 ? 11.843 -12.891 1.185 1.00 77.56 83 LEU A C 1
ATOM 662 O O . LEU A 1 83 ? 12.326 -14.009 1.330 1.00 77.56 83 LEU A O 1
ATOM 666 N N . GLN A 1 84 ? 11.812 -12.000 2.178 1.00 69.25 84 GLN A N 1
ATOM 667 C CA . GLN A 1 84 ? 12.330 -12.270 3.513 1.00 69.25 84 GLN A CA 1
ATOM 668 C C . GLN A 1 84 ? 11.597 -11.412 4.540 1.00 69.25 84 GLN A C 1
ATOM 670 O O . GLN A 1 84 ? 11.440 -10.202 4.364 1.00 69.25 84 GLN A O 1
ATOM 675 N N . ARG A 1 85 ? 11.188 -12.031 5.649 1.00 67.94 85 ARG A N 1
ATOM 676 C CA . ARG A 1 85 ? 10.694 -11.316 6.823 1.00 67.94 85 ARG A CA 1
ATOM 677 C C . ARG A 1 85 ? 11.823 -11.219 7.835 1.00 67.94 85 ARG A C 1
ATOM 679 O O . ARG A 1 85 ? 12.136 -12.205 8.499 1.00 67.94 85 ARG A O 1
ATOM 686 N N . SER A 1 86 ? 12.416 -10.038 7.976 1.00 61.00 86 SER A N 1
ATOM 687 C CA . SER A 1 86 ? 13.349 -9.750 9.066 1.00 61.00 86 SER A CA 1
ATOM 688 C C . SER A 1 86 ? 12.586 -9.824 10.390 1.00 61.00 86 SER A C 1
ATOM 690 O O . SER A 1 86 ? 11.976 -8.853 10.832 1.00 61.00 86 SER A O 1
ATOM 692 N N . ARG A 1 87 ? 12.544 -11.002 11.017 1.00 56.47 87 ARG A N 1
ATOM 693 C CA . ARG A 1 87 ? 12.230 -11.093 12.441 1.00 56.47 87 ARG A CA 1
ATOM 694 C C . ARG A 1 87 ? 13.445 -10.524 13.154 1.00 56.47 87 ARG A C 1
ATOM 696 O O . ARG A 1 87 ? 14.535 -11.062 13.009 1.00 56.47 87 ARG A O 1
ATOM 703 N N . SER A 1 88 ? 13.270 -9.432 13.889 1.00 46.94 88 SER A N 1
ATOM 704 C CA . SER A 1 88 ? 14.247 -9.019 14.889 1.00 46.94 88 SER A CA 1
ATOM 705 C C . SER A 1 88 ? 14.480 -10.216 15.810 1.00 46.94 88 SER A C 1
ATOM 707 O O . SER A 1 88 ? 13.595 -10.573 16.591 1.00 46.94 88 SER A O 1
ATOM 709 N N . SER A 1 89 ? 15.622 -10.886 15.665 1.00 42.22 89 SER A N 1
ATOM 710 C CA . SER A 1 89 ? 16.084 -11.881 16.621 1.00 42.22 89 SER A CA 1
ATOM 711 C C . SER A 1 89 ? 16.206 -11.166 17.961 1.00 42.22 89 SER A C 1
ATOM 713 O O . SER A 1 89 ? 17.096 -10.340 18.148 1.00 42.22 89 SER A O 1
ATOM 715 N N . ALA A 1 90 ? 15.265 -11.412 18.871 1.00 50.94 90 ALA A N 1
ATOM 716 C CA . ALA A 1 90 ? 15.445 -11.024 20.260 1.00 50.94 90 ALA A CA 1
ATOM 717 C C . ALA A 1 90 ? 16.739 -11.688 20.769 1.00 50.94 90 ALA A C 1
ATOM 719 O O . ALA A 1 90 ? 16.996 -12.838 20.396 1.00 50.94 90 ALA A O 1
ATOM 720 N N . PRO A 1 91 ? 17.566 -11.018 21.593 1.00 47.59 91 PRO A N 1
ATOM 721 C CA . PRO A 1 91 ? 18.715 -11.672 22.195 1.00 47.59 91 PRO A CA 1
ATOM 722 C C . PRO A 1 91 ? 18.196 -12.778 23.116 1.00 47.59 91 PRO A C 1
ATOM 724 O O . PRO A 1 91 ? 17.615 -12.524 24.170 1.00 47.59 91 PRO A O 1
ATOM 727 N N . GLN A 1 92 ? 18.370 -14.021 22.683 1.00 47.12 92 GLN A N 1
ATOM 728 C CA . GLN A 1 92 ? 18.127 -15.201 23.491 1.00 47.12 92 GLN A CA 1
ATOM 729 C C . GLN A 1 92 ? 19.230 -15.238 24.554 1.00 47.12 92 GLN A C 1
ATOM 731 O O . GLN A 1 92 ? 20.335 -15.704 24.310 1.00 47.12 92 GLN A O 1
ATOM 736 N N . ASN A 1 93 ? 18.950 -14.637 25.708 1.00 47.47 93 ASN A N 1
ATOM 737 C CA . ASN A 1 93 ? 19.796 -14.661 26.895 1.00 47.47 93 ASN A CA 1
ATOM 738 C C . ASN A 1 93 ? 19.961 -16.120 27.377 1.00 47.47 93 ASN A C 1
ATOM 740 O O . ASN A 1 93 ? 18.960 -16.702 27.799 1.00 47.47 93 ASN A O 1
ATOM 744 N N . PRO A 1 94 ? 21.161 -16.735 27.359 1.00 48.56 94 PRO A N 1
ATOM 745 C CA . PRO A 1 94 ? 21.372 -18.042 27.957 1.00 48.56 94 PRO A CA 1
ATOM 746 C C . PRO A 1 94 ? 21.924 -17.831 29.369 1.00 48.56 94 PRO A C 1
ATOM 748 O O . PRO A 1 94 ? 23.128 -17.664 29.566 1.00 48.56 94 PRO A O 1
ATOM 751 N N . ARG A 1 95 ? 21.048 -17.811 30.375 1.00 52.31 95 ARG A N 1
ATOM 752 C CA . ARG A 1 95 ? 21.476 -17.915 31.774 1.00 52.31 95 ARG A CA 1
ATOM 753 C C . ARG A 1 95 ? 20.588 -18.879 32.558 1.00 52.31 95 ARG A C 1
ATOM 755 O O . ARG A 1 95 ? 19.394 -18.635 32.693 1.00 52.31 95 ARG A O 1
ATOM 762 N N . SER A 1 96 ? 21.271 -19.883 33.119 1.00 47.25 96 SER A N 1
ATOM 763 C CA . SER A 1 96 ? 20.858 -20.845 34.155 1.00 47.25 96 SER A CA 1
ATOM 764 C C . SER A 1 96 ? 19.941 -21.978 33.660 1.00 47.25 96 SER A C 1
ATOM 766 O O . SER A 1 96 ? 18.969 -21.730 32.965 1.00 47.25 96 SER A O 1
ATOM 768 N N . SER A 1 97 ? 20.224 -23.260 33.914 1.00 44.84 97 SER A N 1
ATOM 769 C CA . SER A 1 97 ? 20.636 -23.830 35.202 1.00 44.84 97 SER A CA 1
ATOM 770 C C . SER A 1 97 ? 21.471 -25.111 35.055 1.00 44.84 97 SER A C 1
ATOM 772 O O . SER A 1 97 ? 21.222 -25.938 34.183 1.00 44.84 97 SER A O 1
ATOM 774 N N . GLN A 1 98 ? 22.439 -25.260 35.963 1.00 53.06 98 GLN A N 1
ATOM 775 C CA . GLN A 1 98 ? 23.054 -26.526 36.372 1.00 53.06 98 GLN A CA 1
ATOM 776 C C . GLN A 1 98 ? 21.983 -27.592 36.627 1.00 53.06 98 GLN A C 1
ATOM 778 O O . GLN A 1 98 ? 21.007 -27.253 37.288 1.00 53.06 98 GLN A O 1
ATOM 783 N N . GLN A 1 99 ? 22.224 -28.849 36.238 1.00 42.66 99 GLN A N 1
ATOM 784 C CA . GLN A 1 99 ? 21.968 -30.011 37.100 1.00 42.66 99 GLN A CA 1
ATOM 785 C C . GLN A 1 99 ? 22.981 -31.122 36.799 1.00 42.66 99 GLN A C 1
ATOM 787 O O . GLN A 1 99 ? 23.066 -31.651 35.694 1.00 42.66 99 GLN A O 1
ATOM 792 N N . VAL A 1 100 ? 23.782 -31.398 37.823 1.00 46.22 100 VAL A N 1
ATOM 793 C CA . VAL A 1 100 ? 24.610 -32.585 38.011 1.00 46.22 100 VAL A CA 1
ATOM 794 C C . VAL A 1 100 ? 23.688 -33.783 38.252 1.00 46.22 100 VAL A C 1
ATOM 796 O O . VAL A 1 100 ? 22.783 -33.691 39.075 1.00 46.22 100 VAL A O 1
ATOM 799 N N . TYR A 1 101 ? 23.911 -34.890 37.546 1.00 39.50 101 TYR A N 1
ATOM 800 C CA . TYR A 1 101 ? 23.297 -36.185 37.849 1.00 39.50 101 TYR A CA 1
ATOM 801 C C . TYR A 1 101 ? 24.413 -37.155 38.253 1.00 39.50 101 TYR A C 1
ATOM 803 O O . TYR A 1 101 ? 25.031 -37.801 37.411 1.00 39.50 101 TYR A O 1
ATOM 811 N N . GLU A 1 102 ? 24.686 -37.219 39.555 1.00 44.41 102 GLU A N 1
ATOM 812 C CA . GLU A 1 102 ? 25.163 -38.437 40.208 1.00 44.41 102 GLU A CA 1
ATOM 813 C C . GLU A 1 102 ? 23.912 -39.158 40.713 1.00 44.41 102 GLU A C 1
ATOM 815 O O . GLU A 1 102 ? 23.228 -38.640 41.591 1.00 44.41 102 GLU A O 1
ATOM 820 N N . GLU A 1 103 ? 23.590 -40.334 40.174 1.00 37.25 103 GLU A N 1
ATOM 821 C CA . GLU A 1 103 ? 22.631 -41.227 40.826 1.00 37.25 103 GLU A CA 1
ATOM 822 C C . GLU A 1 103 ? 23.176 -42.657 40.865 1.00 37.25 103 GLU A C 1
ATOM 824 O O . GLU A 1 103 ? 23.309 -43.364 39.865 1.00 37.25 103 GLU A O 1
ATOM 829 N N . LEU A 1 104 ? 23.521 -43.015 42.099 1.00 41.59 104 LEU A N 1
ATOM 830 C CA . LEU A 1 104 ? 23.884 -44.305 42.657 1.00 41.59 104 LEU A CA 1
ATOM 831 C C . LEU A 1 104 ? 22.922 -45.427 42.237 1.00 41.59 104 LEU A C 1
ATOM 833 O O . LEU A 1 104 ? 21.851 -45.599 42.816 1.00 41.59 104 LEU A O 1
ATOM 837 N N . ALA A 1 105 ? 23.355 -46.285 41.316 1.00 40.00 105 ALA A N 1
ATOM 838 C CA . ALA A 1 105 ? 22.714 -47.576 41.083 1.00 40.00 105 ALA A CA 1
ATOM 839 C C . ALA A 1 105 ? 23.168 -48.601 42.144 1.00 40.00 105 ALA A C 1
ATOM 841 O O . ALA A 1 105 ? 23.974 -49.493 41.880 1.00 40.00 105 ALA A O 1
ATOM 842 N N . VAL A 1 106 ? 22.645 -48.471 43.367 1.00 41.69 106 VAL A N 1
ATOM 843 C CA . VAL A 1 106 ? 22.611 -49.562 44.353 1.00 41.69 106 VAL A CA 1
ATOM 844 C C . VAL A 1 106 ? 21.356 -50.385 44.080 1.00 41.69 106 VAL A C 1
ATOM 846 O O . VAL A 1 106 ? 20.297 -50.079 44.610 1.00 41.69 106 VAL A O 1
ATOM 849 N N . TYR A 1 107 ? 21.469 -51.419 43.246 1.00 36.66 107 TYR A N 1
ATOM 850 C CA . TYR A 1 107 ? 20.694 -52.658 43.389 1.00 36.66 107 TYR A CA 1
ATOM 851 C C . TYR A 1 107 ? 21.322 -53.762 42.524 1.00 36.66 107 TYR A C 1
ATOM 853 O O . TYR A 1 107 ? 21.244 -53.755 41.300 1.00 36.66 107 TYR A O 1
ATOM 861 N N . SER A 1 108 ? 21.967 -54.715 43.192 1.00 41.94 108 SER A N 1
ATOM 862 C CA . SER A 1 108 ? 22.281 -56.059 42.690 1.00 41.94 108 SER A CA 1
ATOM 863 C C . SER A 1 108 ? 21.343 -57.001 43.457 1.00 41.94 108 SER A C 1
ATOM 865 O O . SER A 1 108 ? 21.085 -56.704 44.630 1.00 41.94 108 SER A O 1
ATOM 867 N N . PRO A 1 109 ? 20.817 -58.107 42.888 1.00 49.44 109 PRO A N 1
ATOM 868 C CA . PRO A 1 109 ? 21.629 -59.326 42.919 1.00 49.44 109 PRO A CA 1
ATOM 869 C C . PRO A 1 109 ? 21.306 -60.413 41.861 1.00 49.44 109 PRO A C 1
ATOM 871 O O . PRO A 1 109 ? 20.224 -60.476 41.291 1.00 49.44 109 PRO A O 1
ATOM 874 N N . HIS A 1 110 ? 22.250 -61.354 41.736 1.00 36.94 110 HIS A N 1
ATOM 875 C CA . HIS A 1 110 ? 22.109 -62.723 41.208 1.00 36.94 110 HIS A CA 1
ATOM 876 C C . HIS A 1 110 ? 21.852 -62.923 39.698 1.00 36.94 110 HIS A C 1
ATOM 878 O O . HIS A 1 110 ? 20.745 -62.750 39.209 1.00 36.94 110 HIS A O 1
ATOM 884 N N . GLN A 1 111 ? 22.831 -63.498 38.987 1.00 39.59 111 GLN A N 1
ATOM 885 C CA . GLN A 1 111 ? 22.898 -64.951 38.723 1.00 39.59 111 GLN A CA 1
ATOM 886 C C . GLN A 1 111 ? 24.096 -65.288 37.802 1.00 39.59 111 GLN A C 1
ATOM 888 O O . GLN A 1 111 ? 24.162 -64.864 36.655 1.00 39.59 111 GLN A O 1
ATOM 893 N N . TYR A 1 112 ? 25.046 -66.033 38.374 1.00 41.28 112 TYR A N 1
ATOM 894 C CA . TYR A 1 112 ? 25.853 -67.126 37.813 1.00 41.28 112 TYR A CA 1
ATOM 895 C C . TYR A 1 112 ? 25.938 -67.340 36.285 1.00 41.28 112 TYR A C 1
ATOM 897 O O . TYR A 1 112 ? 24.942 -67.678 35.660 1.00 41.28 112 TYR A O 1
ATOM 905 N N . LEU A 1 113 ? 27.168 -67.323 35.746 1.00 41.53 113 LEU A N 1
ATOM 906 C CA . LEU A 1 113 ? 27.895 -68.444 35.094 1.00 41.53 113 LEU A CA 1
ATOM 907 C C . LEU A 1 113 ? 29.126 -67.840 34.374 1.00 41.53 113 LEU A C 1
ATOM 909 O O . LEU A 1 113 ? 28.977 -66.981 33.519 1.00 41.53 113 LEU A O 1
ATOM 913 N N . GLU A 1 114 ? 30.352 -68.135 34.823 1.00 41.97 114 GLU A N 1
ATOM 914 C CA . GLU A 1 114 ? 31.250 -69.110 34.161 1.00 41.97 114 GLU A CA 1
ATOM 915 C C . GLU A 1 114 ? 32.080 -68.441 33.029 1.00 41.97 114 GLU A C 1
ATOM 917 O O . GLU A 1 114 ? 31.524 -67.776 32.175 1.00 41.97 114 GLU A O 1
ATOM 922 N N . LYS A 1 115 ? 33.420 -68.453 32.942 1.00 40.59 115 LYS A N 1
ATOM 923 C CA . LYS A 1 115 ? 34.456 -69.471 33.192 1.00 40.59 115 LYS A CA 1
ATOM 924 C C . LYS A 1 115 ? 35.835 -68.755 33.243 1.00 40.59 115 LYS A C 1
ATOM 926 O O . LYS A 1 115 ? 36.061 -67.807 32.498 1.00 40.59 115 LYS A O 1
ATOM 931 N N . ARG A 1 116 ? 36.761 -69.224 34.095 1.00 41.28 116 ARG A N 1
ATOM 932 C CA . ARG A 1 116 ? 38.240 -69.021 33.998 1.00 41.28 116 ARG A CA 1
ATOM 933 C C . ARG A 1 116 ? 38.787 -69.681 32.692 1.00 41.28 116 ARG A C 1
ATOM 935 O O . ARG A 1 116 ? 38.000 -70.440 32.125 1.00 41.28 116 ARG A O 1
ATOM 942 N N . PRO A 1 117 ? 40.071 -69.555 32.242 1.00 57.16 117 PRO A N 1
ATOM 943 C CA . PRO A 1 117 ? 41.297 -69.212 32.998 1.00 57.16 117 PRO A CA 1
ATOM 944 C C . PRO A 1 117 ? 42.415 -68.413 32.261 1.00 57.16 117 PRO A C 1
ATOM 946 O O . PRO A 1 117 ? 42.307 -68.123 31.079 1.00 57.16 117 PRO A O 1
ATOM 949 N N . SER A 1 118 ? 43.499 -68.173 33.026 1.00 51.91 118 SER A N 1
ATOM 950 C CA . SER A 1 118 ? 44.946 -68.098 32.692 1.00 51.91 118 SER A CA 1
ATOM 951 C C . SER A 1 118 ? 45.431 -67.142 31.588 1.00 51.91 118 SER A C 1
ATOM 953 O O . SER A 1 118 ? 44.901 -67.113 30.490 1.00 51.91 118 SER A O 1
ATOM 955 N N . SER A 1 119 ? 46.510 -66.383 31.795 1.00 53.38 119 SER A N 1
ATOM 956 C CA . SER A 1 119 ? 47.767 -66.769 32.452 1.00 53.38 119 SER A CA 1
ATOM 957 C C . SER A 1 119 ? 48.511 -65.591 33.073 1.00 53.38 119 SER A C 1
ATOM 959 O O . SER A 1 119 ? 48.196 -64.438 32.714 1.00 53.38 119 SER A O 1
#

Secondary structure (DSSP, 8-state):
-------GGGGT--HHHHHHHHHHHHHHHHHHHHH-TT-PPPHHHHHHHHHTT----TTHHHHHHHHHHHHIIIII-------------------------------------------

Foldseek 3Di:
DDDPCPPPVVQVDDPVVLVVLLVQLLVCQVVVCVVPVPDADDLVVQVCSNCVVVRPDPCSSVVSVVVSQVCCCVPVVDHDDDPDDPDPPDPPDDDDDDDDDDDDPPDDDDDDDDDDDDD

Organism: Solanum lycopersicum (NCBI:txid4081)

pLDDT: mean 70.8, std 20.37, range [32.44, 94.25]

Sequence (119 aa):
MSSSGEDFSQFGISVEEKDKLVAEVIRYVLFKSEQSSSCPVKREELTQLITGKNYRQRNLPAFVINEAKSKLSSIFGFEMRELQRSRSSAPQNPRSSQQVYEELAVYSPHQYLEKRPSS

Radius of gyration: 30.72 Å; chains: 1; bounding box: 65×80×58 Å

InterPro domains:
  IPR002190 MAGE homology domain [PF01454] (25-99)
  IPR041898 MAGE homology domain, winged helix WH1 motif [G3DSA:1.10.10.1200] (12-100)